Protein AF-A0A7C1F7Z4-F1 (afdb_monomer_lite)

Secondary structure (DSSP, 8-state):
----HHHHTTTS---S-HHHHHHHHHHTT--------TTTT--S------------TT--

Radius of gyration: 20.09 Å; chains: 1; bounding box: 42×22×51 Å

Sequence (60 aa):
MRLPVSWLKEFVAVPVTPEELADRLTAAGIAVDTVTRVGEMLRGIVTARIREVRRHPNAD

pLDDT: mean 94.22, std 4.55, range [65.94, 97.88]

Organism: NCBI:txid42838

InterPro domains:
  IPR009061 Putative DNA-binding domain superfamily [SSF46955] (1-38)

Structure (mmCIF, N/CA/C/O backbone):
data_AF-A0A7C1F7Z4-F1
#
_entry.id   AF-A0A7C1F7Z4-F1
#
loop_
_atom_site.group_PDB
_atom_site.id
_atom_site.type_symbol
_atom_site.label_atom_id
_atom_site.label_alt_id
_atom_site.label_comp_id
_atom_site.label_asym_id
_atom_site.label_entity_id
_atom_site.label_seq_id
_atom_site.pdbx_PDB_ins_code
_atom_site.Cartn_x
_atom_site.Cartn_y
_atom_site.Cartn_z
_atom_site.occupancy
_atom_site.B_iso_or_equiv
_atom_site.auth_seq_id
_atom_site.auth_comp_id
_atom_site.auth_asym_id
_atom_site.auth_atom_id
_atom_site.pdbx_PDB_model_num
ATOM 1 N N . MET A 1 1 ? 7.221 3.175 9.951 1.00 89.00 1 MET A N 1
ATOM 2 C CA . MET A 1 1 ? 7.403 1.801 9.407 1.00 89.00 1 MET A CA 1
ATOM 3 C C . MET A 1 1 ? 6.600 1.685 8.116 1.00 89.00 1 MET A C 1
ATOM 5 O O . MET A 1 1 ? 5.543 2.293 8.052 1.00 89.00 1 MET A O 1
ATOM 9 N N . ARG A 1 2 ? 7.072 0.957 7.093 1.00 92.19 2 ARG A N 1
ATOM 10 C CA . ARG A 1 2 ? 6.320 0.742 5.839 1.00 92.19 2 ARG A CA 1
ATOM 11 C C . ARG A 1 2 ? 6.127 -0.751 5.612 1.00 92.19 2 ARG A C 1
ATOM 13 O O . ARG A 1 2 ? 7.080 -1.507 5.765 1.00 92.19 2 ARG A O 1
ATOM 20 N N . LEU A 1 3 ? 4.918 -1.148 5.235 1.00 94.25 3 LEU A N 1
ATOM 21 C CA . LEU A 1 3 ? 4.580 -2.527 4.898 1.00 94.25 3 LEU A CA 1
ATOM 22 C C . LEU A 1 3 ? 3.573 -2.553 3.743 1.00 94.25 3 LEU A C 1
ATOM 24 O O . LEU A 1 3 ? 2.745 -1.645 3.638 1.00 94.25 3 LEU A O 1
ATOM 28 N N . PRO A 1 4 ? 3.626 -3.563 2.865 1.00 95.81 4 PRO A N 1
ATOM 29 C CA . PRO A 1 4 ? 2.632 -3.716 1.820 1.00 95.81 4 PRO A CA 1
ATOM 30 C C . PRO A 1 4 ? 1.340 -4.303 2.397 1.00 95.81 4 PRO A C 1
ATOM 32 O O . PRO A 1 4 ? 1.356 -5.288 3.132 1.00 95.81 4 PRO A O 1
ATOM 35 N N . VAL A 1 5 ? 0.196 -3.732 2.013 1.00 94.75 5 VAL A N 1
ATOM 36 C CA . VAL A 1 5 ? -1.129 -4.222 2.440 1.00 94.75 5 VAL A CA 1
ATOM 37 C C . VAL A 1 5 ? -1.358 -5.677 2.005 1.00 94.75 5 VAL A C 1
ATOM 39 O O . VAL A 1 5 ? -2.062 -6.414 2.687 1.00 94.75 5 VAL A O 1
ATOM 42 N N . SER A 1 6 ? -0.745 -6.120 0.900 1.00 94.44 6 SER A N 1
ATOM 43 C CA . SER A 1 6 ? -0.804 -7.519 0.456 1.00 94.44 6 SER A CA 1
ATOM 44 C C . SER A 1 6 ? -0.214 -8.486 1.479 1.00 94.44 6 SER A C 1
ATOM 46 O O . SER A 1 6 ? -0.815 -9.520 1.724 1.00 94.44 6 SER A O 1
ATOM 48 N N . TRP A 1 7 ? 0.901 -8.121 2.117 1.00 96.25 7 TRP A N 1
ATOM 49 C CA . TRP A 1 7 ? 1.523 -8.940 3.156 1.00 96.25 7 TRP A CA 1
ATOM 50 C C . TRP A 1 7 ? 0.652 -8.988 4.412 1.00 96.25 7 TRP A C 1
ATOM 52 O O . TRP A 1 7 ? 0.428 -10.057 4.958 1.00 96.25 7 TRP A O 1
ATOM 62 N N . LEU A 1 8 ? 0.065 -7.858 4.832 1.00 94.94 8 LEU A N 1
ATOM 63 C CA . LEU A 1 8 ? -0.856 -7.831 5.979 1.00 94.94 8 LEU A CA 1
ATOM 64 C C . LEU A 1 8 ? -2.063 -8.766 5.778 1.00 94.94 8 LEU A C 1
ATOM 66 O O . LEU A 1 8 ? -2.509 -9.419 6.722 1.00 94.94 8 LEU A O 1
ATOM 70 N N . LYS A 1 9 ? -2.561 -8.859 4.539 1.00 95.69 9 LYS A N 1
ATOM 71 C CA . LYS A 1 9 ? -3.674 -9.743 4.163 1.00 95.69 9 LYS A CA 1
ATOM 72 C C . LYS A 1 9 ? -3.357 -11.235 4.297 1.00 95.69 9 LYS A C 1
ATOM 74 O O . LYS A 1 9 ? -4.290 -12.030 4.339 1.00 95.69 9 LYS A O 1
ATOM 79 N N . GLU A 1 10 ? -2.086 -11.619 4.390 1.00 97.44 10 GLU A N 1
ATOM 80 C CA . GLU A 1 10 ? -1.688 -13.007 4.663 1.00 97.44 10 GLU A CA 1
ATOM 81 C C . GLU A 1 10 ? -1.955 -13.407 6.125 1.00 97.44 10 GLU A C 1
ATOM 83 O O . GLU A 1 10 ? -2.089 -14.591 6.421 1.00 97.44 10 GLU A O 1
ATOM 88 N N . PHE A 1 11 ? -2.082 -12.433 7.034 1.00 96.81 11 PHE A N 1
ATOM 89 C CA . PHE A 1 11 ? -2.274 -12.667 8.472 1.00 96.81 11 PHE A CA 1
ATOM 90 C C . PHE A 1 11 ? -3.704 -12.398 8.940 1.00 96.81 11 PHE A C 1
ATOM 92 O O . PHE A 1 11 ? -4.165 -13.013 9.901 1.00 96.81 11 PHE A O 1
ATOM 99 N N . VAL A 1 12 ? -4.410 -11.464 8.297 1.00 96.06 12 VAL A N 1
ATOM 100 C CA . VAL A 1 12 ? -5.764 -11.064 8.696 1.00 96.06 12 VAL A CA 1
ATOM 101 C C . VAL A 1 12 ? -6.597 -10.631 7.493 1.00 96.06 12 VAL A C 1
ATOM 103 O O . VAL A 1 12 ? -6.095 -10.032 6.544 1.00 96.06 12 VAL A O 1
ATOM 106 N N . ALA A 1 13 ? -7.903 -10.896 7.540 1.00 95.62 13 ALA A N 1
ATOM 107 C CA . ALA A 1 13 ? -8.831 -10.387 6.540 1.00 95.62 13 ALA A CA 1
ATOM 108 C C . ALA A 1 13 ? -8.940 -8.855 6.630 1.00 95.62 13 ALA A C 1
ATOM 110 O O . ALA A 1 13 ? -9.269 -8.300 7.677 1.00 95.62 13 ALA A O 1
ATOM 111 N N . VAL A 1 14 ? -8.722 -8.174 5.503 1.00 95.88 14 VAL A N 1
ATOM 112 C CA . VAL A 1 14 ? -8.848 -6.713 5.378 1.00 95.88 14 VAL A CA 1
ATOM 113 C C . VAL A 1 14 ? -9.888 -6.393 4.293 1.00 95.88 14 VAL A C 1
ATOM 115 O O . VAL A 1 14 ? -9.511 -6.174 3.138 1.00 95.88 14 VAL A O 1
ATOM 118 N N . PRO A 1 15 ? -11.198 -6.410 4.622 1.00 95.06 15 PRO A N 1
ATOM 119 C CA . PRO A 1 15 ? -12.294 -6.199 3.669 1.00 95.06 15 PRO A CA 1
ATOM 120 C C . PRO A 1 15 ? -12.614 -4.707 3.456 1.00 95.06 15 PRO A C 1
ATOM 122 O O . PRO A 1 15 ? -13.771 -4.334 3.302 1.00 95.06 15 PRO A O 1
ATOM 125 N N . VAL A 1 16 ? -11.597 -3.847 3.506 1.00 96.69 16 VAL A N 1
ATOM 126 C CA . VAL A 1 16 ? -11.720 -2.382 3.441 1.00 96.69 16 VAL A CA 1
ATOM 127 C C . VAL A 1 16 ? -10.689 -1.797 2.488 1.00 96.69 16 VAL A C 1
ATOM 129 O O . VAL A 1 16 ? -9.727 -2.475 2.101 1.00 96.69 16 VAL A O 1
ATOM 132 N N . THR A 1 17 ? -10.880 -0.538 2.105 1.00 96.31 17 THR A N 1
ATOM 133 C CA . THR A 1 17 ? -9.887 0.183 1.299 1.00 96.31 17 THR A CA 1
ATOM 134 C C . THR A 1 17 ? -8.612 0.468 2.113 1.00 96.31 17 THR A C 1
ATOM 136 O O . THR A 1 17 ? -8.654 0.489 3.346 1.00 96.31 17 THR A O 1
ATOM 139 N N . PRO A 1 18 ? -7.447 0.674 1.465 1.00 95.25 18 PRO A N 1
ATOM 140 C CA . PRO A 1 18 ? -6.232 1.115 2.157 1.00 95.25 18 PRO A CA 1
ATOM 141 C C . PRO A 1 18 ? -6.415 2.413 2.956 1.00 95.25 18 PRO A C 1
ATOM 143 O O . PRO A 1 18 ? -5.795 2.569 4.004 1.00 95.25 18 PRO A O 1
ATOM 146 N N . GLU A 1 19 ? -7.267 3.317 2.475 1.00 96.00 19 GLU A N 1
ATOM 147 C CA . GLU A 1 19 ? -7.602 4.578 3.136 1.00 96.00 19 GLU A CA 1
ATOM 148 C C . GLU A 1 19 ? -8.404 4.333 4.425 1.00 96.00 19 GLU A C 1
ATOM 150 O O . GLU A 1 19 ? -7.985 4.754 5.499 1.00 96.00 19 GLU A O 1
ATOM 155 N N . GLU A 1 20 ? -9.477 3.536 4.364 1.00 97.31 20 GLU A N 1
ATOM 156 C CA . GLU A 1 20 ? -10.256 3.160 5.557 1.00 97.31 20 GLU A CA 1
ATOM 157 C C . GLU A 1 20 ? -9.428 2.355 6.568 1.00 97.31 20 GLU A C 1
ATOM 159 O O . GLU A 1 20 ? -9.627 2.460 7.781 1.00 97.31 20 GLU A O 1
ATOM 164 N N . LEU A 1 21 ? -8.499 1.526 6.084 1.00 96.38 21 LEU A N 1
ATOM 165 C CA . LEU A 1 21 ? -7.557 0.820 6.946 1.00 96.38 21 LEU A CA 1
ATOM 166 C C . LEU A 1 21 ? -6.673 1.811 7.714 1.00 96.38 21 LEU A C 1
ATOM 168 O O . LEU A 1 21 ? -6.472 1.623 8.913 1.00 96.38 21 LEU A O 1
ATOM 172 N N . ALA A 1 22 ? -6.161 2.849 7.047 1.00 96.94 22 ALA A N 1
ATOM 173 C CA . ALA A 1 22 ? -5.319 3.864 7.674 1.00 96.94 22 ALA A CA 1
ATOM 174 C C . ALA A 1 22 ? -6.062 4.623 8.785 1.00 96.94 22 ALA A C 1
ATOM 176 O O . ALA A 1 22 ? -5.515 4.800 9.879 1.00 96.94 22 ALA A O 1
ATOM 177 N N . ASP A 1 23 ? -7.324 4.980 8.543 1.00 97.31 23 ASP A N 1
ATOM 178 C CA . ASP A 1 23 ? -8.178 5.646 9.532 1.00 97.31 23 ASP A CA 1
ATOM 179 C C . ASP A 1 23 ? -8.423 4.758 10.759 1.00 97.31 23 ASP A C 1
ATOM 181 O O . ASP A 1 23 ? -8.277 5.199 11.901 1.00 97.31 23 ASP A O 1
ATOM 185 N N . ARG A 1 24 ? -8.735 3.472 10.546 1.00 96.19 24 ARG A N 1
ATOM 186 C CA . ARG A 1 24 ? -8.964 2.507 11.638 1.00 96.19 24 ARG A CA 1
ATOM 187 C C . ARG A 1 24 ? -7.708 2.247 12.459 1.00 96.19 24 ARG A C 1
ATOM 189 O O . ARG A 1 24 ? -7.796 2.161 13.682 1.00 96.19 24 ARG A O 1
ATOM 196 N N . LEU A 1 25 ? -6.556 2.117 11.802 1.00 95.62 25 LEU A N 1
ATOM 197 C CA . LEU A 1 25 ? -5.270 1.965 12.483 1.00 95.62 25 LEU A CA 1
ATOM 198 C C . LEU A 1 25 ? -4.966 3.200 13.336 1.00 95.62 25 LEU A C 1
ATOM 200 O O . LEU A 1 25 ? -4.630 3.055 14.511 1.00 95.62 25 LEU A O 1
ATOM 204 N N . THR A 1 26 ? -5.188 4.397 12.788 1.00 96.75 26 THR A N 1
ATOM 205 C CA . THR A 1 26 ? -4.985 5.662 13.506 1.00 96.75 26 THR A CA 1
ATOM 206 C C . THR A 1 26 ? -5.913 5.772 14.716 1.00 96.75 26 THR A C 1
ATOM 208 O O . THR A 1 26 ? -5.449 6.080 15.814 1.00 96.75 26 THR A O 1
ATOM 211 N N . ALA A 1 27 ? -7.196 5.430 14.563 1.00 97.12 27 ALA A N 1
ATOM 212 C CA . ALA A 1 27 ? -8.163 5.393 15.665 1.00 97.12 27 ALA A CA 1
ATOM 213 C C . ALA A 1 27 ? -7.803 4.357 16.749 1.00 97.12 27 ALA A C 1
ATOM 215 O O . ALA A 1 27 ? -8.093 4.568 17.924 1.00 97.12 27 ALA A O 1
ATOM 216 N N . ALA A 1 28 ? -7.135 3.264 16.372 1.00 96.69 28 ALA A N 1
ATOM 217 C CA . ALA A 1 28 ? -6.612 2.255 17.293 1.00 96.69 28 ALA A CA 1
ATOM 218 C C . ALA A 1 28 ? -5.271 2.651 17.953 1.00 96.69 28 ALA A C 1
ATOM 220 O O . ALA A 1 28 ? -4.690 1.848 18.683 1.00 96.69 28 ALA A O 1
ATOM 221 N N . GLY A 1 29 ? -4.769 3.868 17.710 1.00 97.06 29 GLY A N 1
ATOM 222 C CA . GLY A 1 29 ? -3.523 4.387 18.286 1.00 97.06 29 GLY A CA 1
ATOM 223 C C . GLY A 1 29 ? -2.266 4.118 17.451 1.00 97.06 29 GLY A C 1
ATOM 224 O O . GLY A 1 29 ? -1.162 4.434 17.890 1.00 97.06 29 GLY A O 1
ATOM 225 N N . ILE A 1 30 ? -2.412 3.561 16.247 1.00 95.94 30 ILE A N 1
ATOM 226 C CA . ILE A 1 30 ? -1.317 3.321 15.300 1.00 95.94 30 ILE A CA 1
ATOM 227 C C . ILE A 1 30 ? -1.395 4.386 14.206 1.00 95.94 30 ILE A C 1
ATOM 229 O O . ILE A 1 30 ? -2.075 4.206 13.199 1.00 95.94 30 ILE A O 1
ATOM 233 N N . ALA A 1 31 ? -0.703 5.506 14.406 1.00 96.19 31 ALA A N 1
ATOM 234 C CA . ALA A 1 31 ? -0.698 6.603 13.442 1.00 96.19 31 ALA A CA 1
ATOM 235 C C . ALA A 1 31 ? -0.170 6.153 12.067 1.00 96.19 31 ALA A C 1
ATOM 237 O O . ALA A 1 31 ? 0.900 5.543 11.965 1.00 96.19 31 ALA A O 1
ATOM 238 N N . VAL A 1 32 ? -0.924 6.471 11.012 1.00 96.50 32 VAL A N 1
ATOM 239 C CA . VAL A 1 32 ? -0.535 6.212 9.622 1.00 96.50 32 VAL A CA 1
ATOM 240 C C . VAL A 1 32 ? -0.210 7.529 8.927 1.00 96.50 32 VAL A C 1
ATOM 242 O O . VAL A 1 32 ? -1.096 8.331 8.658 1.00 96.50 32 VAL A O 1
ATOM 245 N N . ASP A 1 33 ? 1.064 7.727 8.589 1.00 95.81 33 ASP A N 1
ATOM 246 C CA . ASP A 1 33 ? 1.527 8.966 7.950 1.00 95.81 33 ASP A CA 1
ATOM 247 C C . ASP A 1 33 ? 1.170 9.045 6.462 1.00 95.81 33 ASP A C 1
ATOM 249 O O . ASP A 1 33 ? 1.031 10.129 5.896 1.00 95.81 33 ASP A O 1
ATOM 253 N N . THR A 1 34 ? 1.141 7.909 5.759 1.00 95.25 34 THR A N 1
ATOM 254 C CA . THR A 1 34 ? 0.979 7.911 4.298 1.00 95.25 34 THR A CA 1
ATOM 255 C C . THR A 1 34 ? 0.509 6.569 3.755 1.00 95.25 34 THR A C 1
ATOM 257 O O . THR A 1 34 ? 0.962 5.508 4.187 1.00 95.25 34 THR A O 1
ATOM 260 N N . VAL A 1 35 ? -0.318 6.629 2.709 1.00 95.69 35 VAL A N 1
ATOM 261 C CA . VAL A 1 35 ? -0.696 5.488 1.867 1.00 95.69 35 VAL A CA 1
ATOM 262 C C . VAL A 1 35 ? -0.101 5.702 0.474 1.00 95.69 35 VAL A C 1
ATOM 264 O O . VAL A 1 35 ? -0.256 6.766 -0.117 1.00 95.69 35 VAL A O 1
ATOM 267 N N . THR A 1 36 ? 0.618 4.710 -0.059 1.00 95.25 36 THR A N 1
ATOM 268 C CA . THR A 1 36 ? 1.270 4.803 -1.378 1.00 95.25 36 THR A CA 1
ATOM 269 C C . THR A 1 36 ? 0.757 3.713 -2.314 1.00 95.25 36 THR A C 1
ATOM 271 O O . THR A 1 36 ? 0.826 2.530 -1.979 1.00 95.25 36 THR A O 1
ATOM 274 N N . ARG A 1 37 ? 0.314 4.098 -3.517 1.00 93.56 37 ARG A N 1
ATOM 275 C CA . ARG A 1 37 ? -0.088 3.176 -4.589 1.00 93.56 37 ARG A CA 1
ATOM 276 C C . ARG A 1 37 ? 1.080 2.941 -5.542 1.00 93.56 37 ARG A C 1
ATOM 278 O O . ARG A 1 37 ? 1.457 3.807 -6.326 1.00 93.56 37 ARG A O 1
ATOM 285 N N . VAL A 1 38 ? 1.697 1.766 -5.448 1.00 91.81 38 VAL A N 1
ATOM 286 C CA . VAL A 1 38 ? 2.845 1.411 -6.292 1.00 91.81 38 VAL A CA 1
ATOM 287 C C . VAL A 1 38 ? 2.361 1.092 -7.709 1.00 91.81 38 VAL A C 1
ATOM 289 O O . VAL A 1 38 ? 1.509 0.229 -7.889 1.00 91.81 38 VAL A O 1
ATOM 292 N N . GLY A 1 39 ? 2.926 1.770 -8.713 1.00 90.69 39 GLY A N 1
ATOM 293 C CA . GLY A 1 39 ? 2.705 1.455 -10.129 1.00 90.69 39 GLY A CA 1
ATOM 294 C C . GLY A 1 39 ? 1.409 1.990 -10.747 1.00 90.69 39 GLY A C 1
ATOM 295 O O . GLY A 1 39 ? 1.134 1.665 -11.895 1.00 90.69 39 GLY A O 1
ATOM 296 N N . GLU A 1 40 ? 0.646 2.833 -10.047 1.00 90.56 40 GLU A N 1
ATOM 297 C CA . GLU A 1 40 ? -0.654 3.351 -10.515 1.00 90.56 40 GLU A CA 1
ATOM 298 C C . GLU A 1 40 ? -0.592 4.051 -11.887 1.00 90.56 40 GLU A C 1
ATOM 300 O O . GLU A 1 40 ? -1.519 3.948 -12.687 1.00 90.56 40 GLU A O 1
ATOM 305 N N . MET A 1 41 ? 0.524 4.717 -12.199 1.00 91.19 41 MET A N 1
ATOM 306 C CA . MET A 1 41 ? 0.705 5.424 -13.474 1.00 91.19 41 MET A CA 1
ATOM 307 C C . MET A 1 41 ? 1.348 4.574 -14.581 1.00 91.19 41 MET A C 1
ATOM 309 O O . MET A 1 41 ? 1.479 5.040 -15.714 1.00 91.19 41 MET A O 1
ATOM 313 N N . LEU A 1 42 ? 1.775 3.345 -14.282 1.00 93.38 42 LEU A N 1
ATOM 314 C CA . LEU A 1 42 ? 2.467 2.495 -15.247 1.00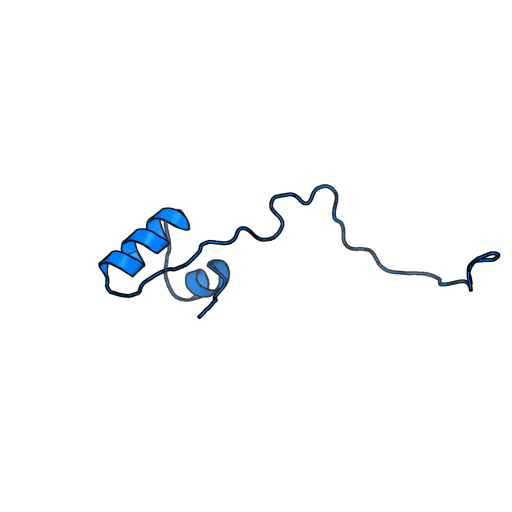 93.38 42 LEU A CA 1
ATOM 315 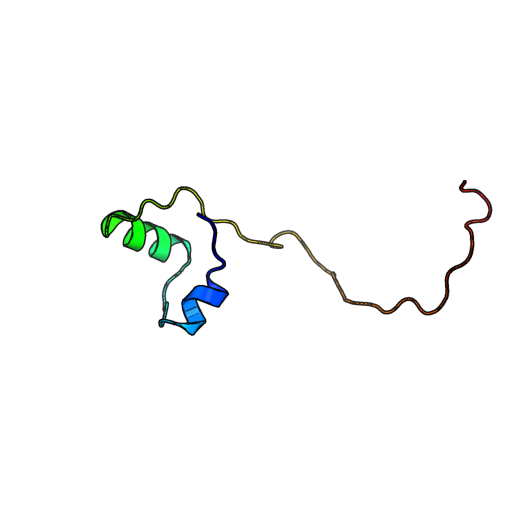C C . LEU A 1 42 ? 1.452 1.736 -16.107 1.00 93.38 42 LEU A C 1
ATOM 317 O O . LEU A 1 42 ? 0.561 1.060 -15.600 1.00 93.38 42 LEU A O 1
ATOM 321 N N . ARG A 1 43 ? 1.603 1.817 -17.432 1.00 93.81 43 ARG A N 1
ATOM 322 C CA . ARG A 1 43 ? 0.802 1.058 -18.403 1.00 93.81 43 ARG A CA 1
ATOM 323 C C . ARG A 1 43 ? 1.717 0.371 -19.407 1.00 93.81 43 ARG A C 1
ATOM 325 O O . ARG A 1 43 ? 2.765 0.906 -19.749 1.00 93.81 43 ARG A O 1
ATOM 332 N 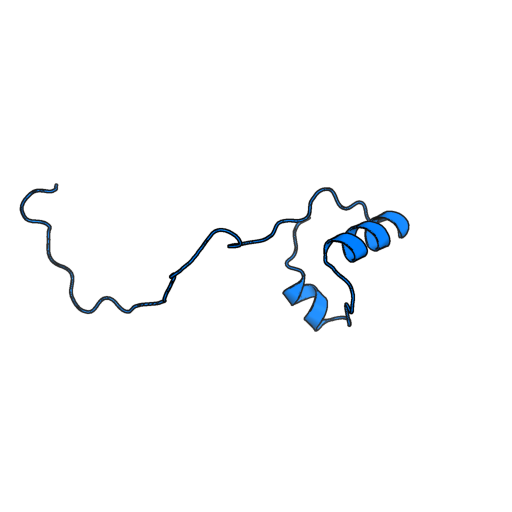N . GLY A 1 44 ? 1.313 -0.807 -19.879 1.00 94.44 44 GLY A N 1
ATOM 333 C CA . GLY A 1 44 ? 2.052 -1.549 -20.907 1.00 94.44 44 GLY A CA 1
ATOM 334 C C . GLY A 1 44 ? 3.387 -2.146 -20.444 1.00 94.44 44 GLY A C 1
ATOM 335 O O . GLY A 1 44 ? 4.214 -2.489 -21.282 1.00 94.44 44 GLY A O 1
ATOM 336 N N . ILE A 1 45 ? 3.612 -2.275 -19.133 1.00 9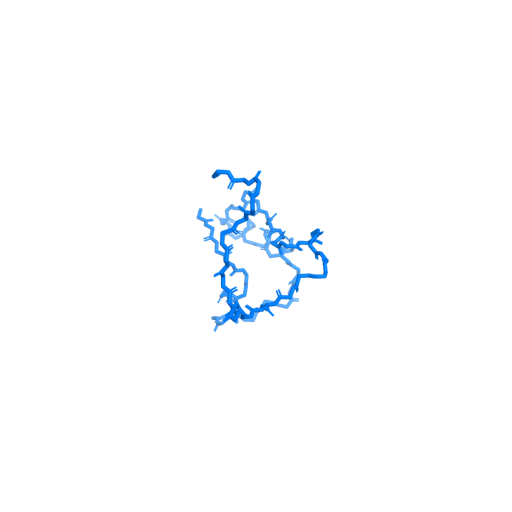3.50 45 ILE A N 1
ATOM 337 C CA . ILE A 1 45 ? 4.816 -2.917 -18.598 1.00 93.50 45 ILE A CA 1
ATOM 338 C C . ILE A 1 45 ? 4.655 -4.433 -18.674 1.00 93.50 45 ILE A C 1
ATOM 340 O O . ILE A 1 45 ? 3.720 -4.998 -18.106 1.00 93.50 45 ILE A O 1
ATOM 344 N N . VAL A 1 46 ? 5.591 -5.086 -19.357 1.00 95.19 46 VAL A N 1
ATOM 345 C CA . VAL A 1 46 ? 5.663 -6.544 -19.472 1.00 95.19 46 VAL A CA 1
ATOM 346 C C . VAL A 1 46 ? 7.046 -7.030 -19.068 1.00 95.19 46 VAL A C 1
ATOM 348 O O . VAL A 1 46 ? 8.038 -6.308 -19.179 1.00 95.19 46 VAL A O 1
ATOM 351 N N . THR A 1 47 ? 7.124 -8.272 -18.608 1.00 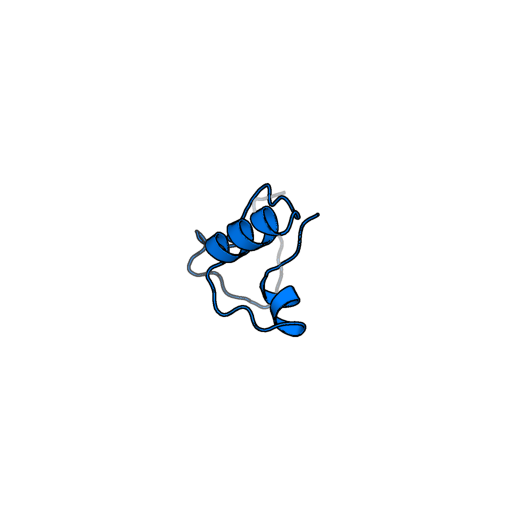96.12 47 THR A N 1
ATOM 352 C CA . THR A 1 47 ? 8.402 -8.941 -18.383 1.00 96.12 47 THR A CA 1
ATOM 353 C C . THR A 1 47 ? 8.903 -9.550 -19.691 1.00 96.12 47 THR A C 1
ATOM 355 O O . THR A 1 47 ? 8.134 -10.096 -20.481 1.00 96.12 47 THR A O 1
ATOM 358 N N . ALA A 1 48 ? 10.209 -9.454 -19.936 1.00 95.81 48 ALA A N 1
ATOM 359 C CA . ALA A 1 48 ? 10.850 -10.018 -21.118 1.00 95.81 48 ALA A CA 1
ATOM 360 C C . ALA A 1 48 ? 12.186 -10.665 -20.751 1.00 95.81 48 ALA A C 1
ATOM 362 O O . ALA A 1 48 ? 12.796 -10.356 -19.727 1.00 95.81 48 ALA A O 1
ATOM 363 N N . ARG A 1 49 ? 12.649 -11.573 -21.611 1.00 96.94 49 ARG A N 1
ATOM 364 C CA . ARG A 1 49 ? 13.953 -12.223 -21.482 1.00 96.94 49 ARG A CA 1
ATOM 365 C C . ARG A 1 49 ? 14.870 -11.732 -22.593 1.00 96.94 49 ARG A C 1
ATOM 367 O O . ARG A 1 49 ? 14.550 -11.907 -23.766 1.00 96.94 49 ARG A O 1
ATOM 374 N N . ILE A 1 50 ? 16.024 -11.190 -22.219 1.00 96.31 50 ILE A N 1
ATOM 375 C CA . ILE A 1 50 ? 17.072 -10.813 -23.171 1.00 96.31 50 ILE A CA 1
ATOM 376 C C . ILE A 1 50 ? 17.628 -12.089 -23.817 1.00 96.31 50 ILE A C 1
ATOM 378 O O . ILE A 1 50 ? 17.990 -13.036 -23.119 1.00 96.31 50 ILE A O 1
ATOM 382 N N . ARG A 1 51 ? 17.648 -12.132 -25.153 1.00 97.88 51 ARG A N 1
ATOM 383 C CA . ARG A 1 51 ? 18.170 -13.272 -25.929 1.00 97.88 51 ARG A CA 1
ATOM 384 C C . ARG A 1 51 ? 19.582 -13.045 -26.450 1.00 97.88 51 ARG A C 1
ATOM 386 O O . ARG A 1 51 ? 20.345 -13.996 -26.528 1.00 97.88 51 ARG A O 1
ATOM 393 N N . GLU A 1 52 ? 19.918 -11.806 -26.775 1.00 96.25 52 GLU A N 1
ATOM 394 C CA . GLU A 1 52 ? 21.220 -11.413 -27.298 1.00 96.25 52 GLU A CA 1
ATOM 395 C C . GLU A 1 52 ? 21.515 -9.972 -26.861 1.00 96.25 52 GLU A C 1
ATOM 397 O O . GLU A 1 52 ? 20.590 -9.171 -26.709 1.00 96.25 52 GLU A O 1
ATOM 402 N N . VAL A 1 53 ? 22.793 -9.645 -26.661 1.00 95.38 53 VAL A N 1
ATOM 403 C CA . VAL A 1 53 ? 23.275 -8.286 -26.386 1.00 95.38 53 VAL A CA 1
ATOM 404 C C . VAL A 1 53 ? 24.422 -7.995 -27.349 1.00 95.38 53 VAL A C 1
ATOM 406 O O . VAL A 1 53 ? 25.350 -8.793 -27.457 1.00 95.38 53 VAL A O 1
ATOM 409 N N . ARG A 1 54 ? 24.374 -6.856 -28.044 1.00 93.12 54 ARG A N 1
ATOM 410 C CA . ARG A 1 54 ? 25.463 -6.366 -28.902 1.00 93.12 54 ARG A CA 1
ATOM 411 C C . ARG A 1 54 ? 25.778 -4.914 -28.562 1.00 93.12 54 ARG A C 1
ATOM 413 O O . ARG A 1 54 ? 24.887 -4.176 -28.146 1.00 93.12 54 ARG A O 1
ATOM 420 N N . ARG A 1 55 ? 27.040 -4.511 -28.744 1.00 92.88 55 ARG A N 1
ATOM 421 C CA . ARG A 1 55 ? 27.470 -3.125 -28.520 1.00 92.88 55 ARG 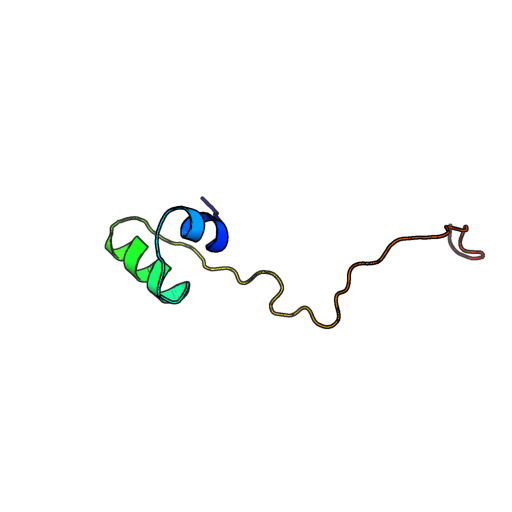A CA 1
ATOM 422 C C . ARG A 1 55 ? 26.755 -2.203 -29.508 1.00 92.88 55 ARG A C 1
ATOM 424 O O . ARG A 1 55 ? 26.663 -2.521 -30.694 1.00 92.88 55 ARG A O 1
ATOM 431 N N . HIS A 1 56 ? 26.242 -1.081 -29.009 1.00 89.62 56 HIS A N 1
ATOM 432 C CA . HIS A 1 56 ? 25.619 -0.079 -29.861 1.00 89.62 56 HIS A CA 1
ATOM 433 C C . HIS A 1 56 ? 26.693 0.539 -30.773 1.00 89.62 56 HIS A C 1
ATOM 435 O O . HIS A 1 56 ? 27.755 0.910 -30.280 1.00 89.62 56 HIS A O 1
ATOM 441 N N . PRO A 1 57 ? 26.453 0.657 -32.089 1.00 91.00 57 PRO A N 1
ATOM 442 C CA . PRO A 1 57 ? 27.490 1.070 -33.037 1.00 91.00 57 PRO A CA 1
ATOM 443 C C . PRO A 1 57 ? 27.993 2.501 -32.807 1.00 91.00 57 PRO A C 1
ATOM 445 O O . PRO A 1 57 ? 29.139 2.792 -33.116 1.00 91.00 57 PRO A O 1
ATOM 448 N N . ASN A 1 58 ? 27.150 3.371 -32.245 1.00 88.38 58 ASN A N 1
ATOM 449 C CA . ASN A 1 58 ? 27.429 4.802 -32.080 1.00 88.38 58 ASN A CA 1
ATOM 450 C C . ASN A 1 58 ? 27.211 5.300 -30.640 1.00 88.38 58 ASN A C 1
ATOM 452 O O . ASN A 1 58 ? 26.891 6.468 -30.444 1.00 88.38 58 ASN A O 1
ATOM 456 N N . ALA A 1 59 ? 27.268 4.414 -29.644 1.00 82.88 59 ALA A N 1
ATOM 457 C CA . ALA A 1 59 ? 27.207 4.829 -28.242 1.00 82.88 59 ALA A CA 1
ATOM 458 C C . ALA A 1 59 ? 28.364 4.175 -27.481 1.00 82.88 59 ALA A C 1
ATOM 460 O O . ALA A 1 59 ? 28.553 2.959 -27.594 1.00 82.88 59 ALA A O 1
ATOM 461 N N . ASP A 1 60 ? 29.141 5.004 -26.780 1.00 65.94 60 ASP A N 1
ATOM 462 C CA . ASP A 1 60 ? 30.220 4.569 -25.888 1.00 65.94 60 ASP A CA 1
ATOM 463 C C . ASP A 1 60 ? 29.684 3.937 -24.602 1.00 65.94 60 ASP A C 1
ATOM 465 O O . ASP A 1 60 ? 28.681 4.452 -24.051 1.00 65.94 60 ASP A O 1
#

Foldseek 3Di:
DDDDVVVVCVPDPDPDDPVVVQVVCVVVVNHDPDDDDPCPVPDPDDDDDDDDDDDDPPDD